Protein AF-A0A0Q5CKA0-F1 (afdb_monomer_lite)

Structure (mmCIF, N/CA/C/O backbone):
data_AF-A0A0Q5CKA0-F1
#
_entry.id   AF-A0A0Q5CKA0-F1
#
loop_
_atom_site.group_PDB
_atom_site.id
_atom_site.type_symbol
_atom_site.label_atom_id
_atom_site.label_alt_id
_atom_site.label_comp_id
_atom_site.label_asym_id
_atom_site.label_entity_id
_atom_site.label_seq_id
_atom_site.pdbx_PDB_ins_code
_atom_site.Cartn_x
_atom_site.Cartn_y
_atom_site.Cartn_z
_atom_site.occupancy
_atom_site.B_iso_or_equiv
_atom_site.auth_seq_id
_atom_site.auth_comp_id
_atom_site.auth_asym_id
_atom_site.auth_atom_id
_atom_site.pdbx_PDB_model_num
ATOM 1 N N . MET A 1 1 ? 19.119 19.858 25.199 1.00 41.47 1 MET A N 1
ATOM 2 C CA . MET A 1 1 ? 17.795 19.606 24.591 1.00 41.47 1 MET A CA 1
ATOM 3 C C . MET A 1 1 ? 17.864 18.273 23.860 1.00 41.47 1 MET A C 1
ATOM 5 O O . MET A 1 1 ? 18.395 18.216 22.762 1.00 41.47 1 MET A O 1
ATOM 9 N N . HIS A 1 2 ? 17.458 17.188 24.522 1.00 35.06 2 HIS A N 1
ATOM 10 C CA . HIS A 1 2 ? 17.442 15.844 23.940 1.00 35.06 2 HIS A CA 1
ATOM 11 C C . HIS A 1 2 ? 16.115 15.645 23.201 1.00 35.06 2 HIS A C 1
ATOM 13 O O . HIS A 1 2 ? 15.061 15.634 23.832 1.00 35.06 2 HIS A O 1
ATOM 19 N N . HIS A 1 3 ? 16.154 15.488 21.879 1.00 34.69 3 HIS A N 1
ATOM 20 C CA . HIS A 1 3 ? 15.024 14.917 21.148 1.00 34.69 3 HIS A CA 1
ATOM 21 C C . HIS A 1 3 ? 14.963 13.415 21.464 1.00 34.69 3 HIS A C 1
ATOM 23 O O . HIS A 1 3 ? 15.978 12.736 21.286 1.00 34.69 3 HIS A O 1
ATOM 29 N N . PRO A 1 4 ? 13.826 12.859 21.917 1.00 38.28 4 PRO A N 1
ATOM 30 C CA . PRO A 1 4 ? 13.701 11.416 22.008 1.00 38.28 4 PRO A CA 1
ATOM 31 C C . PRO A 1 4 ? 13.632 10.838 20.589 1.00 38.28 4 PRO A C 1
ATOM 33 O O . PRO A 1 4 ? 12.668 11.046 19.853 1.00 38.28 4 PRO A O 1
ATOM 36 N N . VAL A 1 5 ? 14.678 10.109 20.205 1.00 39.25 5 VAL A N 1
ATOM 37 C CA . VAL A 1 5 ? 14.646 9.189 19.067 1.00 39.25 5 VAL A CA 1
ATOM 38 C C . VAL A 1 5 ? 13.759 8.022 19.486 1.00 39.25 5 VAL A C 1
ATOM 40 O O . VAL A 1 5 ? 14.155 7.212 20.318 1.00 39.25 5 VAL A O 1
ATOM 43 N N . ILE A 1 6 ? 12.536 7.960 18.961 1.00 34.69 6 ILE A N 1
ATOM 44 C CA . ILE A 1 6 ? 11.630 6.828 19.190 1.00 34.69 6 ILE A CA 1
ATOM 45 C C . ILE A 1 6 ? 12.144 5.648 18.348 1.00 34.69 6 ILE A C 1
ATOM 47 O O . ILE A 1 6 ? 12.146 5.755 17.117 1.00 34.69 6 ILE A O 1
ATOM 51 N N . PRO A 1 7 ? 12.567 4.520 18.945 1.00 34.53 7 PRO A N 1
ATOM 52 C CA . PRO A 1 7 ? 12.942 3.346 18.173 1.00 34.53 7 PRO A CA 1
ATOM 53 C C . PRO A 1 7 ? 11.673 2.671 17.633 1.00 34.53 7 PRO A C 1
ATOM 55 O O . PRO A 1 7 ? 10.917 2.043 18.371 1.00 34.53 7 PRO A O 1
ATOM 58 N N . ILE A 1 8 ? 11.416 2.801 16.329 1.00 41.78 8 ILE A N 1
ATOM 59 C CA . ILE A 1 8 ? 10.327 2.082 15.651 1.00 41.78 8 ILE A CA 1
ATOM 60 C C . ILE A 1 8 ? 10.842 0.703 15.242 1.00 41.78 8 ILE A C 1
ATOM 62 O O . ILE A 1 8 ? 11.186 0.489 14.084 1.00 41.78 8 ILE A O 1
ATOM 66 N N . VAL A 1 9 ? 10.879 -0.239 16.180 1.00 40.53 9 VAL A N 1
ATOM 67 C CA . VAL A 1 9 ? 10.862 -1.669 15.847 1.00 40.53 9 VAL A CA 1
ATOM 68 C C . VAL A 1 9 ? 10.040 -2.395 16.907 1.00 40.53 9 VAL A C 1
ATOM 70 O O . VAL A 1 9 ? 10.563 -2.892 17.896 1.00 40.53 9 VAL A O 1
ATOM 73 N N . GLN A 1 10 ? 8.728 -2.464 16.696 1.00 37.47 10 GLN A N 1
ATOM 74 C CA . GLN A 1 10 ? 7.926 -3.535 17.276 1.00 37.47 10 GLN A CA 1
ATOM 75 C C . GLN A 1 10 ? 7.441 -4.420 16.133 1.00 37.47 10 GLN A C 1
ATOM 77 O O . GLN A 1 10 ? 6.631 -4.016 15.299 1.00 37.47 10 GLN A O 1
ATOM 82 N N . ALA A 1 11 ? 8.000 -5.628 16.081 1.00 38.62 11 ALA A N 1
ATOM 83 C CA . ALA A 1 11 ? 7.426 -6.736 15.344 1.00 38.62 11 ALA A CA 1
ATOM 84 C C . ALA A 1 11 ? 6.107 -7.105 16.039 1.00 38.62 11 ALA A C 1
ATOM 86 O O . ALA A 1 11 ? 6.116 -7.554 17.182 1.00 38.62 11 ALA A O 1
ATOM 87 N N . ILE A 1 12 ? 4.972 -6.859 15.383 1.00 43.91 12 ILE A N 1
ATOM 88 C CA . ILE A 1 12 ? 3.650 -7.166 15.937 1.00 43.91 12 ILE A CA 1
ATOM 89 C C . ILE A 1 12 ? 3.159 -8.462 15.293 1.00 43.91 12 ILE A C 1
ATOM 91 O O . ILE A 1 12 ? 2.494 -8.477 14.258 1.00 43.91 12 ILE A O 1
ATOM 95 N N . THR A 1 13 ? 3.504 -9.582 15.918 1.00 38.06 13 THR A N 1
ATOM 96 C CA . THR A 1 13 ? 2.791 -10.852 15.753 1.00 38.06 13 THR A CA 1
ATOM 97 C C . THR A 1 13 ? 1.353 -10.685 16.256 1.00 38.06 13 THR A C 1
ATOM 99 O O . THR A 1 13 ? 1.146 -10.366 17.423 1.00 38.06 13 THR A O 1
ATOM 102 N N . GLY A 1 14 ? 0.361 -10.895 15.378 1.00 38.81 14 GLY A N 1
ATOM 103 C CA . GLY A 1 14 ? -1.066 -10.980 15.745 1.00 38.81 14 GLY A CA 1
ATOM 104 C C . GLY A 1 14 ? -2.012 -9.936 15.131 1.00 38.81 14 GLY A C 1
ATOM 105 O O . GLY A 1 14 ? -3.179 -9.873 15.514 1.00 38.81 14 GLY A O 1
ATOM 106 N N . GLN A 1 15 ? -1.558 -9.108 14.188 1.00 47.62 15 GLN A N 1
ATOM 107 C CA . GLN A 1 15 ? -2.369 -8.019 13.635 1.00 47.62 15 GLN A CA 1
ATOM 108 C C . GLN A 1 15 ? -3.559 -8.539 12.807 1.00 47.62 15 GLN A C 1
ATOM 110 O O . GLN A 1 15 ? -3.396 -9.099 11.723 1.00 47.62 15 GLN A O 1
ATOM 115 N N . ARG A 1 16 ? -4.779 -8.308 13.313 1.00 51.19 16 ARG A N 1
ATOM 116 C CA . ARG A 1 16 ? -6.033 -8.381 12.547 1.00 51.19 16 ARG A CA 1
ATOM 117 C C . ARG A 1 16 ? -5.811 -7.630 11.231 1.00 51.19 16 ARG A C 1
ATOM 119 O O . ARG A 1 16 ? -5.392 -6.473 11.273 1.00 51.19 16 ARG A O 1
ATOM 126 N N . ALA A 1 17 ? -6.037 -8.289 10.091 1.00 63.84 17 ALA A N 1
ATOM 127 C CA . ALA A 1 17 ? -5.805 -7.687 8.779 1.00 63.84 17 ALA A CA 1
ATOM 128 C C . ALA A 1 17 ? -6.466 -6.300 8.735 1.00 63.84 17 ALA A C 1
ATOM 130 O O . ALA A 1 17 ? -7.667 -6.172 8.988 1.00 63.84 17 ALA A O 1
ATOM 131 N N . GLY A 1 18 ? -5.661 -5.257 8.505 1.00 75.38 18 GLY A N 1
ATOM 132 C CA . GLY A 1 18 ? -6.156 -3.886 8.422 1.00 75.38 18 GLY A CA 1
ATOM 133 C C . GLY A 1 18 ? -7.213 -3.746 7.316 1.00 75.38 18 GLY A C 1
ATOM 134 O O . GLY A 1 18 ? -7.341 -4.628 6.464 1.00 75.38 18 GLY A O 1
ATOM 135 N N . PRO A 1 19 ? -7.973 -2.639 7.278 1.00 89.44 19 PRO A N 1
ATOM 136 C CA . PRO A 1 19 ? -9.059 -2.421 6.319 1.00 89.44 19 PRO A CA 1
ATOM 137 C C . PRO A 1 19 ? -8.555 -2.101 4.901 1.00 89.44 19 PRO A C 1
ATOM 139 O O . PRO A 1 19 ? -9.156 -1.286 4.199 1.00 89.44 19 PRO A O 1
ATOM 142 N N . PHE A 1 20 ? -7.431 -2.681 4.484 1.00 91.38 20 PHE A N 1
ATOM 143 C CA . PHE A 1 20 ? -6.759 -2.334 3.246 1.00 91.38 20 PHE A CA 1
ATOM 144 C C . PHE A 1 20 ? -6.489 -3.543 2.368 1.00 91.38 20 PHE A C 1
ATOM 146 O O . PHE A 1 20 ? -6.196 -4.638 2.843 1.00 91.38 20 PHE A O 1
ATOM 153 N N . THR A 1 21 ? -6.510 -3.307 1.063 1.00 90.31 21 THR A N 1
ATOM 154 C CA . THR A 1 21 ? -5.980 -4.230 0.063 1.00 90.31 21 THR A CA 1
ATOM 155 C C . THR A 1 21 ? -5.007 -3.497 -0.849 1.00 90.31 21 THR A C 1
ATOM 157 O O . THR A 1 21 ? -5.134 -2.295 -1.081 1.00 90.31 21 THR A O 1
ATOM 160 N N . LEU A 1 22 ? -4.017 -4.223 -1.363 1.00 88.94 22 LEU A N 1
ATOM 161 C CA . LEU A 1 22 ? -3.090 -3.722 -2.375 1.00 88.94 22 LEU A CA 1
ATOM 162 C C . LEU A 1 22 ? -3.523 -4.235 -3.746 1.00 88.94 22 LEU A C 1
ATOM 164 O O . LEU A 1 22 ? -3.869 -5.407 -3.898 1.00 88.94 22 LEU A O 1
ATOM 168 N N . THR A 1 23 ? -3.551 -3.360 -4.748 1.00 85.12 23 THR A N 1
ATOM 169 C CA . THR A 1 23 ? -4.002 -3.712 -6.101 1.00 85.12 23 THR A CA 1
ATOM 170 C C . THR A 1 23 ? -3.185 -2.977 -7.155 1.00 85.12 23 THR A C 1
ATOM 172 O O . THR A 1 23 ? -2.923 -1.784 -7.011 1.00 85.12 23 THR A O 1
ATOM 175 N N . TYR A 1 24 ? -2.816 -3.688 -8.221 1.00 82.75 24 TYR A N 1
ATOM 176 C CA . TYR A 1 24 ? -2.180 -3.105 -9.399 1.00 82.75 24 TYR A CA 1
ATOM 177 C C . TYR A 1 24 ? -3.227 -2.556 -10.379 1.00 82.75 24 TYR A C 1
ATOM 179 O O . TYR A 1 24 ? -4.236 -3.220 -10.616 1.00 82.75 24 TYR A O 1
ATOM 187 N N . LEU A 1 25 ? -2.994 -1.371 -10.951 1.00 77.75 25 LEU A N 1
ATOM 188 C CA . LEU A 1 25 ? -3.844 -0.783 -11.996 1.00 77.75 25 LEU A CA 1
ATOM 189 C C . LEU A 1 25 ? -3.334 -1.151 -13.391 1.00 77.75 25 LEU A C 1
ATOM 191 O O . LEU A 1 25 ? -2.160 -0.957 -13.671 1.00 77.75 25 LEU A O 1
ATOM 195 N N . ASP A 1 26 ? -4.216 -1.618 -14.275 1.00 61.00 26 ASP A N 1
ATOM 196 C CA . ASP A 1 26 ? -3.837 -2.139 -15.600 1.00 61.00 26 ASP A CA 1
ATOM 197 C C . ASP A 1 26 ? -3.253 -1.099 -16.565 1.00 61.00 26 ASP A C 1
ATOM 199 O O . ASP A 1 26 ? -2.506 -1.461 -17.471 1.00 61.00 26 ASP A O 1
ATOM 203 N N . GLU A 1 27 ? -3.547 0.185 -16.360 1.00 55.38 27 GLU A N 1
ATOM 204 C CA . GLU A 1 27 ? -2.935 1.280 -17.106 1.00 55.38 27 GLU A CA 1
ATOM 205 C C . GLU A 1 27 ? -2.433 2.335 -16.109 1.00 55.38 27 GLU A C 1
ATOM 207 O O . GLU A 1 27 ? -3.202 2.732 -15.223 1.00 55.38 27 GLU A O 1
ATOM 212 N N . PRO A 1 28 ? -1.172 2.809 -16.217 1.00 54.44 28 PRO A N 1
ATOM 213 C CA . PRO A 1 28 ? -0.719 3.953 -15.440 1.00 54.44 28 PRO A CA 1
ATOM 214 C C . PRO A 1 28 ? -1.708 5.094 -15.651 1.00 54.44 28 PRO A C 1
ATOM 216 O O . PRO A 1 28 ? -1.924 5.519 -16.787 1.00 54.44 28 PRO A O 1
ATOM 219 N N . THR A 1 29 ? -2.334 5.581 -14.576 1.00 50.47 29 THR A N 1
ATOM 220 C CA . THR A 1 29 ? -3.382 6.603 -14.678 1.00 50.47 29 THR A CA 1
ATOM 221 C C . THR A 1 29 ? -2.850 7.769 -15.517 1.00 50.47 29 THR A C 1
ATOM 223 O O . THR A 1 29 ? -1.924 8.450 -15.091 1.00 50.47 29 THR A O 1
ATOM 226 N N . LYS A 1 30 ? -3.390 8.011 -16.722 1.00 43.25 30 LYS A N 1
ATOM 227 C CA . LYS A 1 30 ? -2.893 9.072 -17.632 1.00 43.25 30 LYS A CA 1
ATOM 228 C C . LYS A 1 30 ? -3.097 10.483 -17.077 1.00 43.25 30 LYS A C 1
ATOM 230 O O . LYS A 1 30 ? -2.520 11.449 -17.564 1.00 43.25 30 LYS A O 1
ATOM 235 N N . ARG A 1 31 ? -3.936 10.612 -16.049 1.00 40.62 31 ARG A N 1
ATOM 236 C CA . ARG A 1 31 ? -4.347 11.881 -15.459 1.00 40.62 31 ARG A CA 1
ATOM 237 C C . ARG A 1 31 ? -3.989 11.895 -13.981 1.00 40.62 31 ARG A C 1
ATOM 239 O O . ARG A 1 31 ? -4.379 10.993 -13.243 1.00 40.62 31 ARG A O 1
ATOM 246 N N . ARG A 1 32 ? -3.297 12.952 -13.548 1.00 42.59 32 ARG A N 1
ATOM 247 C CA . ARG A 1 32 ? -3.101 13.257 -12.128 1.00 42.59 32 ARG A CA 1
ATOM 248 C C . ARG A 1 32 ? -4.482 13.515 -11.528 1.00 42.59 32 ARG A C 1
ATOM 250 O O . ARG A 1 32 ? -5.098 14.546 -11.788 1.00 42.59 32 ARG A O 1
ATOM 257 N N . THR A 1 33 ? -5.012 12.547 -10.794 1.00 47.19 33 THR A N 1
ATOM 258 C CA . THR A 1 33 ? -6.231 12.742 -10.010 1.00 47.19 33 THR A CA 1
ATOM 259 C C . THR A 1 33 ? -5.840 13.271 -8.639 1.00 47.19 33 THR A C 1
ATOM 261 O O . THR A 1 33 ? -4.697 13.140 -8.204 1.00 47.19 33 THR A O 1
ATOM 264 N N . ARG A 1 34 ? -6.794 13.869 -7.920 1.00 45.59 34 ARG A N 1
ATOM 265 C CA . ARG A 1 34 ? -6.566 14.397 -6.563 1.00 45.59 34 ARG A CA 1
ATOM 266 C C . ARG A 1 34 ? -6.077 13.323 -5.568 1.00 45.59 34 ARG A C 1
ATOM 268 O O . ARG A 1 34 ? -5.651 13.674 -4.477 1.00 45.59 34 ARG A O 1
ATOM 275 N N . THR A 1 35 ? -6.149 12.043 -5.945 1.00 50.19 35 THR A N 1
ATOM 276 C CA . THR A 1 35 ? -5.804 10.863 -5.140 1.00 50.19 35 THR A CA 1
ATOM 277 C C . THR A 1 35 ? -4.713 9.973 -5.761 1.00 50.19 35 THR A C 1
ATOM 279 O O . THR A 1 35 ? -4.330 8.976 -5.152 1.00 50.19 35 THR A O 1
ATOM 282 N N . SER A 1 36 ? -4.219 10.280 -6.969 1.00 49.03 36 SER A N 1
ATOM 283 C CA . SER A 1 36 ? -3.211 9.468 -7.667 1.00 49.03 36 SER A CA 1
ATOM 284 C C . SER A 1 36 ? -2.413 10.310 -8.668 1.00 49.03 36 SER A C 1
ATOM 286 O O . SER A 1 36 ? -2.977 11.024 -9.502 1.00 49.03 36 SER A O 1
ATOM 288 N N . THR A 1 37 ? -1.085 10.220 -8.586 1.00 50.59 37 THR A N 1
ATOM 289 C CA . THR A 1 37 ? -0.161 10.827 -9.553 1.00 50.59 37 THR A CA 1
ATOM 290 C C . THR A 1 37 ? -0.302 10.125 -10.901 1.00 50.59 37 THR A C 1
ATOM 292 O O . THR A 1 37 ? -0.518 8.910 -10.945 1.00 50.59 37 THR A O 1
ATOM 295 N N . ALA A 1 38 ? -0.192 10.868 -12.006 1.00 49.53 38 ALA A N 1
ATOM 296 C CA . ALA A 1 38 ? -0.143 10.234 -13.317 1.00 49.53 38 ALA A CA 1
ATOM 297 C C . ALA A 1 38 ? 0.989 9.188 -13.336 1.00 49.53 38 ALA A C 1
ATOM 299 O O . ALA A 1 38 ? 2.060 9.463 -12.800 1.00 49.53 38 ALA A O 1
ATOM 300 N N . GLY A 1 39 ? 0.750 7.983 -13.860 1.00 59.50 39 GLY A N 1
ATOM 301 C CA . GLY A 1 39 ? 1.744 6.901 -13.781 1.00 59.50 39 GLY A CA 1
ATOM 302 C C . GLY A 1 39 ? 1.590 5.924 -12.609 1.00 59.50 39 GLY A C 1
ATOM 303 O O . GLY A 1 39 ? 2.412 5.019 -12.484 1.00 59.50 39 GLY A O 1
ATOM 304 N N . THR A 1 40 ? 0.577 6.076 -11.745 1.00 66.38 40 THR A N 1
ATOM 305 C CA . THR A 1 40 ? 0.370 5.182 -10.586 1.00 66.38 40 THR A CA 1
ATOM 306 C C . THR A 1 40 ? 0.096 3.748 -11.036 1.00 66.38 40 THR A C 1
ATOM 308 O O . THR A 1 40 ? -0.788 3.515 -11.854 1.00 66.38 40 THR A O 1
ATOM 311 N N . THR A 1 41 ? 0.830 2.798 -10.459 1.00 77.12 41 THR A N 1
ATOM 312 C CA . THR A 1 41 ? 0.750 1.369 -10.785 1.00 77.12 41 THR A CA 1
ATOM 313 C C . THR A 1 41 ? 0.254 0.537 -9.606 1.00 77.12 41 THR A C 1
ATOM 315 O O . THR A 1 41 ? -0.560 -0.357 -9.811 1.00 77.12 41 THR A O 1
ATOM 318 N N . LEU A 1 42 ? 0.667 0.849 -8.373 1.00 84.44 42 LEU A N 1
ATOM 319 C CA . LEU A 1 42 ? 0.182 0.180 -7.160 1.00 84.44 42 LEU A CA 1
ATOM 320 C C . LEU A 1 42 ? -0.702 1.121 -6.344 1.00 84.44 42 LEU A C 1
ATOM 322 O O . LEU A 1 42 ? -0.351 2.280 -6.121 1.00 84.44 42 LEU A O 1
ATOM 326 N N . VAL A 1 43 ? -1.831 0.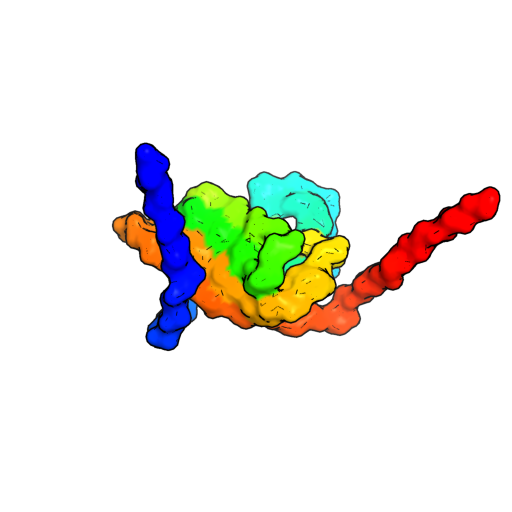608 -5.862 1.00 87.81 43 VAL A N 1
ATOM 327 C CA . VAL A 1 43 ? -2.803 1.360 -5.065 1.00 87.81 43 VAL A CA 1
ATOM 328 C C . VAL A 1 43 ? -3.113 0.621 -3.771 1.00 87.81 43 VAL A C 1
ATOM 330 O O . VAL A 1 43 ? -3.407 -0.575 -3.785 1.00 87.81 43 VAL A O 1
ATOM 333 N N . LEU A 1 44 ? -3.122 1.357 -2.660 1.00 90.38 44 LEU A N 1
ATOM 334 C CA . LEU A 1 44 ? -3.701 0.925 -1.392 1.00 90.38 44 LEU A CA 1
ATOM 335 C C . LEU A 1 44 ? -5.182 1.310 -1.379 1.00 90.38 44 LEU A C 1
ATOM 337 O O . LEU A 1 44 ? -5.514 2.496 -1.373 1.00 90.38 44 LEU A O 1
ATOM 341 N N . ARG A 1 45 ? -6.083 0.330 -1.375 1.00 90.88 45 ARG A N 1
ATOM 342 C CA . ARG A 1 45 ? -7.533 0.556 -1.318 1.00 90.88 45 ARG A CA 1
ATOM 343 C C . ARG A 1 45 ? -8.037 0.386 0.103 1.00 90.88 45 ARG A C 1
ATOM 345 O O . ARG A 1 45 ? -7.743 -0.622 0.730 1.00 90.88 45 ARG A O 1
ATOM 352 N N . ASN A 1 46 ? -8.846 1.328 0.583 1.00 91.94 46 ASN A N 1
ATOM 353 C CA . ASN A 1 46 ? -9.583 1.166 1.836 1.00 91.94 46 ASN A CA 1
ATOM 354 C C . ASN A 1 46 ? -10.848 0.330 1.582 1.00 91.94 46 ASN A C 1
ATOM 356 O O . ASN A 1 46 ? -11.831 0.825 1.027 1.00 91.94 46 ASN A O 1
ATOM 360 N N . THR A 1 47 ? -10.819 -0.940 1.977 1.00 89.62 47 THR A N 1
ATOM 361 C CA . THR A 1 47 ? -11.943 -1.886 1.896 1.00 89.62 47 THR A CA 1
ATOM 362 C C . THR A 1 47 ? -12.786 -1.915 3.170 1.00 89.62 47 THR A C 1
ATOM 364 O O . THR A 1 47 ? -13.853 -2.533 3.194 1.00 89.62 47 THR A O 1
ATOM 367 N N . GLY A 1 48 ? -12.346 -1.222 4.222 1.00 87.69 48 GLY A N 1
ATOM 368 C CA . GLY A 1 48 ? -13.110 -1.045 5.447 1.00 87.69 48 GLY A CA 1
ATOM 369 C C . GLY A 1 48 ? -14.385 -0.237 5.240 1.00 87.69 48 GLY A C 1
ATOM 370 O O . GLY A 1 48 ? -14.590 0.432 4.228 1.00 87.69 48 GLY A O 1
ATOM 371 N N . ARG A 1 49 ? -15.268 -0.278 6.242 1.00 89.69 49 ARG A N 1
ATOM 372 C CA . ARG A 1 49 ? -16.547 0.452 6.212 1.00 89.69 49 ARG A CA 1
ATOM 373 C C . ARG A 1 49 ? -16.391 1.953 6.466 1.00 89.69 49 ARG A C 1
ATOM 375 O O . ARG A 1 49 ? -17.262 2.716 6.057 1.00 89.69 49 ARG A O 1
ATOM 382 N N . ASN A 1 50 ? -15.288 2.361 7.091 1.00 92.00 50 ASN A N 1
ATOM 383 C CA . ASN A 1 50 ? -15.080 3.715 7.588 1.00 92.00 50 ASN A CA 1
ATOM 384 C C . ASN A 1 50 ? -13.981 4.451 6.820 1.00 92.00 50 ASN A C 1
ATOM 386 O O . ASN A 1 50 ? -13.062 3.854 6.263 1.00 92.00 50 ASN A O 1
ATOM 390 N N . THR A 1 51 ? -14.072 5.777 6.832 1.00 91.88 51 THR A N 1
ATOM 391 C CA . THR A 1 51 ? -12.977 6.643 6.392 1.00 91.88 51 THR A CA 1
ATOM 392 C C . THR A 1 51 ? -11.876 6.639 7.447 1.00 91.88 51 THR A C 1
ATOM 394 O O . THR A 1 51 ? -12.171 6.826 8.625 1.00 91.88 51 THR A O 1
ATOM 397 N N . VAL A 1 52 ? -10.628 6.476 7.017 1.00 92.25 52 VAL A N 1
ATOM 398 C CA . VAL A 1 52 ? -9.441 6.570 7.880 1.00 92.25 52 VAL A CA 1
ATOM 399 C C . VAL A 1 52 ? -8.705 7.885 7.627 1.00 92.25 52 VAL A C 1
ATOM 401 O O . VAL A 1 52 ? -8.901 8.523 6.583 1.00 92.25 52 VAL A O 1
ATOM 404 N N . ARG A 1 53 ? -7.893 8.314 8.590 1.00 94.44 53 ARG A N 1
ATOM 405 C CA . ARG A 1 53 ? -7.140 9.574 8.547 1.00 94.44 53 ARG A CA 1
ATOM 406 C C . ARG A 1 53 ? -5.645 9.308 8.658 1.00 94.44 53 ARG A C 1
ATOM 408 O O . ARG A 1 53 ? -5.260 8.210 9.051 1.00 94.44 53 ARG A O 1
ATOM 415 N N . ASP A 1 54 ? -4.852 10.302 8.269 1.00 93.19 54 ASP A N 1
ATOM 416 C CA . ASP A 1 54 ? -3.393 10.322 8.441 1.00 93.19 54 ASP A CA 1
ATOM 417 C C . ASP A 1 54 ? -2.740 9.004 8.007 1.00 93.19 54 ASP A C 1
ATOM 419 O O . ASP A 1 54 ? -2.057 8.320 8.764 1.00 93.19 54 ASP A O 1
ATOM 423 N N . VAL A 1 55 ? -3.044 8.592 6.774 1.00 91.69 55 VAL A N 1
ATOM 424 C CA . VAL A 1 55 ? -2.549 7.344 6.201 1.00 91.69 55 VAL A CA 1
ATOM 425 C C . VAL A 1 55 ? -1.124 7.558 5.721 1.00 91.69 55 VAL A C 1
ATOM 427 O O . VAL A 1 55 ? -0.875 8.434 4.893 1.00 91.69 55 VAL A O 1
ATOM 430 N N . HIS A 1 56 ? -0.214 6.712 6.187 1.00 92.75 56 HIS A N 1
ATOM 431 C CA . HIS A 1 56 ? 1.176 6.655 5.757 1.00 92.75 56 HIS A CA 1
ATOM 432 C C . HIS A 1 56 ? 1.505 5.246 5.276 1.00 92.75 56 HIS A C 1
ATOM 434 O O . HIS A 1 56 ? 1.275 4.271 5.989 1.00 92.75 56 HIS A O 1
ATOM 440 N N . VAL A 1 57 ? 2.075 5.145 4.081 1.00 90.38 57 VAL A N 1
ATOM 441 C CA . VAL A 1 57 ? 2.527 3.892 3.479 1.00 90.38 57 VAL A CA 1
ATOM 442 C C . VAL A 1 57 ? 4.029 3.971 3.294 1.00 90.38 57 VAL A C 1
ATOM 444 O O . VAL A 1 57 ? 4.520 4.811 2.540 1.00 90.38 57 VAL A O 1
ATOM 447 N N . ARG A 1 58 ? 4.752 3.094 3.986 1.00 89.00 58 ARG A N 1
ATOM 448 C CA . ARG A 1 58 ? 6.210 3.039 3.947 1.00 89.00 58 ARG A CA 1
ATOM 449 C C . ARG A 1 58 ? 6.674 1.660 3.472 1.00 89.00 58 ARG A C 1
ATOM 451 O O . ARG A 1 58 ? 6.417 0.680 4.173 1.00 89.00 58 ARG A O 1
ATOM 458 N N . PRO A 1 59 ? 7.345 1.558 2.317 1.00 82.94 59 PRO A N 1
ATOM 459 C CA . PRO A 1 59 ? 7.997 0.319 1.908 1.00 82.94 59 PRO A CA 1
ATOM 460 C C . PRO A 1 59 ? 9.147 -0.036 2.860 1.00 82.94 59 PRO A C 1
ATOM 462 O O . PRO A 1 59 ? 9.738 0.840 3.495 1.00 82.94 59 PRO A O 1
ATOM 465 N N . LEU A 1 60 ? 9.464 -1.330 2.965 1.00 79.75 60 LEU A N 1
ATOM 466 C CA . LEU A 1 60 ? 10.573 -1.805 3.800 1.00 79.75 60 LEU A CA 1
ATOM 467 C C . LEU A 1 60 ? 11.928 -1.244 3.330 1.00 79.75 60 LEU A C 1
ATOM 469 O O . LEU A 1 60 ? 12.770 -0.852 4.142 1.00 79.75 60 LEU A O 1
ATOM 473 N N . LEU A 1 61 ? 12.123 -1.165 2.011 1.00 74.31 61 LEU A N 1
ATOM 474 C CA . LEU A 1 61 ? 13.288 -0.512 1.423 1.00 74.31 61 LEU A CA 1
ATOM 475 C C . LEU A 1 61 ? 13.140 1.004 1.556 1.00 74.31 61 LEU A C 1
ATOM 477 O O . LEU A 1 61 ? 12.224 1.608 1.005 1.00 74.31 61 LEU A O 1
ATOM 481 N N . HIS A 1 62 ? 14.062 1.609 2.305 1.00 64.06 62 HIS A N 1
ATOM 482 C CA . HIS A 1 62 ? 14.030 3.026 2.684 1.00 64.06 62 HIS A CA 1
ATOM 483 C C . HIS A 1 62 ? 14.304 3.984 1.516 1.00 64.06 62 HIS A C 1
ATOM 485 O O . HIS A 1 62 ? 14.204 5.195 1.688 1.00 64.06 62 HIS A O 1
ATOM 491 N N . THR A 1 63 ? 14.674 3.447 0.355 1.00 64.38 63 THR A N 1
ATOM 492 C CA . THR A 1 63 ? 14.967 4.204 -0.864 1.00 64.38 63 THR A CA 1
ATOM 493 C C . THR A 1 63 ? 13.703 4.609 -1.617 1.00 64.38 63 THR A C 1
ATOM 495 O O . THR A 1 63 ? 13.714 5.602 -2.338 1.00 64.38 63 THR A O 1
ATOM 498 N N . ALA A 1 64 ? 12.594 3.895 -1.411 1.00 66.25 64 ALA A N 1
ATOM 499 C CA . ALA A 1 64 ? 11.338 4.180 -2.083 1.00 66.25 64 ALA A CA 1
ATOM 500 C C . ALA A 1 64 ? 10.503 5.234 -1.333 1.00 66.25 64 ALA A C 1
ATOM 502 O O . ALA A 1 64 ? 10.459 5.282 -0.099 1.00 66.25 64 ALA A O 1
ATOM 503 N N . ALA A 1 65 ? 9.816 6.084 -2.100 1.00 69.81 65 ALA A N 1
ATOM 504 C CA . ALA A 1 65 ? 9.030 7.191 -1.573 1.00 69.81 65 ALA A CA 1
ATOM 505 C C . ALA A 1 65 ? 7.898 6.726 -0.635 1.00 69.81 65 ALA A C 1
ATOM 507 O O . ALA A 1 65 ? 7.257 5.693 -0.840 1.00 69.81 65 ALA A O 1
ATOM 508 N N . VAL A 1 66 ? 7.620 7.539 0.388 1.00 81.06 66 VAL A N 1
ATOM 509 C CA . VAL A 1 66 ? 6.483 7.348 1.298 1.00 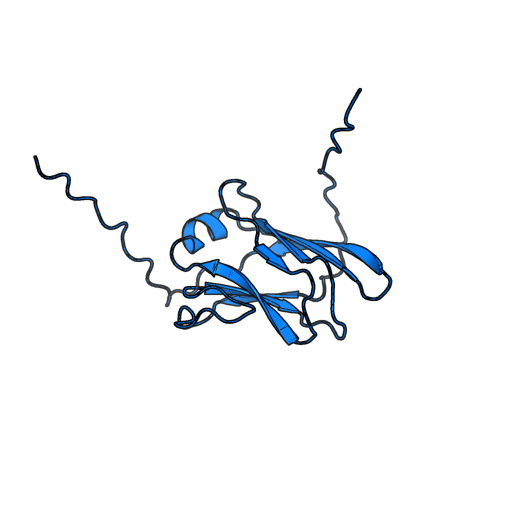81.06 66 VAL A CA 1
ATOM 510 C C . VAL A 1 66 ? 5.232 7.942 0.657 1.00 81.06 66 VAL A C 1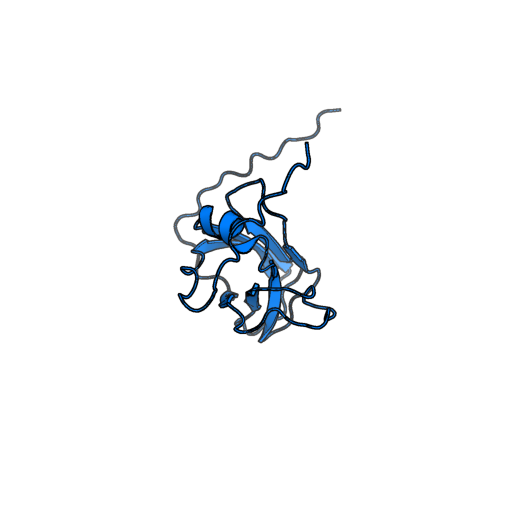
ATOM 512 O O . VAL A 1 66 ? 5.201 9.133 0.344 1.00 81.06 66 VAL A O 1
ATOM 515 N N . ALA A 1 67 ? 4.177 7.140 0.515 1.00 85.44 67 ALA A N 1
ATOM 516 C CA . ALA A 1 67 ? 2.876 7.632 0.069 1.00 85.44 67 ALA A CA 1
ATOM 517 C C . ALA A 1 67 ? 2.013 8.020 1.273 1.00 85.44 67 ALA A C 1
ATOM 519 O O . ALA A 1 67 ? 1.924 7.275 2.253 1.00 85.44 67 ALA A O 1
ATOM 520 N N . THR A 1 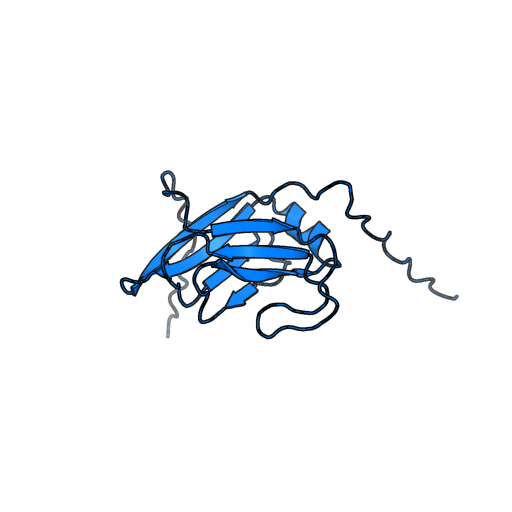68 ? 1.362 9.182 1.208 1.00 88.38 68 THR A N 1
ATOM 521 C CA . THR A 1 68 ? 0.548 9.698 2.314 1.00 88.38 68 THR A CA 1
ATOM 522 C C . THR A 1 68 ? -0.806 10.224 1.853 1.00 88.38 68 THR A C 1
ATOM 524 O O . THR A 1 68 ? -0.971 10.696 0.728 1.00 88.38 68 THR A O 1
ATOM 527 N N . ALA A 1 69 ? -1.796 10.150 2.742 1.00 88.62 69 ALA A N 1
ATOM 528 C CA . ALA A 1 69 ? -3.092 10.790 2.561 1.00 88.62 69 ALA A CA 1
ATOM 529 C C . ALA A 1 69 ? -3.666 11.238 3.906 1.00 88.62 69 ALA A C 1
ATOM 531 O O . ALA A 1 69 ? -3.896 10.414 4.785 1.00 88.62 69 ALA A O 1
ATOM 532 N N . GLY A 1 70 ? -4.017 12.521 4.035 1.00 89.19 70 GLY A N 1
ATOM 533 C CA . GLY A 1 70 ? -4.676 13.021 5.252 1.00 89.19 70 GLY A CA 1
ATOM 534 C C . GLY A 1 70 ? -6.056 12.396 5.499 1.00 89.19 70 GLY A C 1
ATOM 535 O O . GLY A 1 70 ? -6.532 12.319 6.629 1.00 89.19 70 GLY A O 1
ATOM 536 N N . ARG A 1 71 ? -6.723 11.905 4.446 1.00 91.81 71 ARG A N 1
ATOM 537 C CA . ARG A 1 71 ? -7.983 11.166 4.569 1.00 91.81 71 ARG A CA 1
ATOM 538 C C . ARG A 1 71 ? -8.147 10.171 3.427 1.00 91.81 71 ARG A C 1
ATOM 540 O O . ARG A 1 71 ? -8.120 10.568 2.264 1.00 91.81 71 ARG A O 1
ATOM 547 N N . LEU A 1 72 ? -8.423 8.911 3.758 1.00 90.69 72 LEU A N 1
ATOM 548 C CA . LEU A 1 72 ? -8.731 7.862 2.788 1.00 90.69 72 LEU A CA 1
ATOM 549 C C . LEU A 1 72 ? -10.156 7.351 3.015 1.00 90.69 72 LEU A C 1
ATOM 551 O O . LEU A 1 72 ? -10.453 6.625 3.969 1.00 90.69 72 LEU A O 1
ATOM 555 N N . ARG A 1 73 ? -11.067 7.781 2.138 1.00 91.25 73 ARG A N 1
ATOM 556 C CA . ARG A 1 73 ? -12.498 7.459 2.210 1.00 91.25 73 ARG A CA 1
ATOM 557 C C . ARG A 1 73 ? -12.743 5.963 2.013 1.00 91.25 73 ARG A C 1
ATOM 559 O O . ARG A 1 73 ? -11.946 5.270 1.376 1.00 91.25 73 ARG A O 1
ATOM 566 N N . LYS A 1 74 ? -13.890 5.490 2.500 1.00 89.38 74 LYS A N 1
ATOM 567 C CA . LYS A 1 74 ? -14.420 4.156 2.188 1.00 89.38 74 LYS A CA 1
ATOM 568 C C . LYS A 1 74 ? -14.337 3.887 0.677 1.00 89.38 74 LYS A C 1
ATOM 570 O O . LYS A 1 74 ? -14.728 4.751 -0.105 1.00 89.38 74 LYS A O 1
ATOM 575 N N . GLN A 1 75 ? -13.840 2.712 0.285 1.00 85.75 75 GLN A N 1
ATOM 576 C CA . GLN A 1 75 ? -13.717 2.245 -1.109 1.00 85.75 75 GLN A CA 1
ATOM 577 C C . GLN A 1 75 ? -12.835 3.108 -2.029 1.00 85.75 75 GLN A C 1
ATOM 579 O O . GLN A 1 75 ? -12.740 2.834 -3.229 1.00 85.75 75 GLN A O 1
ATOM 584 N N . SER A 1 76 ? -12.147 4.115 -1.486 1.00 87.94 76 SER A N 1
ATOM 585 C CA . SER A 1 76 ? -11.186 4.923 -2.236 1.00 87.94 76 SER A CA 1
ATOM 586 C C . SER A 1 76 ? -9.781 4.320 -2.186 1.00 87.94 76 SER A C 1
ATOM 588 O O . SER A 1 76 ? -9.518 3.380 -1.429 1.00 87.94 76 SER A O 1
ATOM 590 N N . GLY A 1 77 ? -8.894 4.840 -3.032 1.00 88.00 77 GLY A N 1
ATOM 591 C CA . GLY A 1 77 ? -7.521 4.372 -3.165 1.00 88.00 77 GLY A CA 1
ATOM 592 C C . GLY A 1 77 ? -6.505 5.493 -2.987 1.00 88.00 77 GLY A C 1
ATOM 593 O O . GLY A 1 77 ? -6.778 6.643 -3.329 1.00 88.00 77 GLY A O 1
ATOM 594 N N . LEU A 1 78 ? -5.337 5.127 -2.471 1.00 88.62 78 LEU A N 1
ATOM 595 C CA . LEU A 1 78 ? -4.129 5.939 -2.430 1.00 88.62 78 LEU A CA 1
ATOM 596 C C . LEU A 1 78 ? -3.113 5.336 -3.399 1.00 88.62 78 LEU A C 1
ATOM 598 O O . LEU A 1 78 ? -2.788 4.156 -3.280 1.00 88.62 78 LEU A O 1
ATOM 602 N N . GLY A 1 79 ? -2.614 6.130 -4.347 1.00 87.00 79 GLY A N 1
ATOM 603 C CA . GLY A 1 79 ? -1.477 5.720 -5.171 1.00 87.00 79 GLY A CA 1
ATOM 604 C C . GLY A 1 79 ? -0.226 5.547 -4.314 1.00 87.00 79 GLY A C 1
ATOM 605 O O . GLY A 1 79 ? 0.169 6.479 -3.621 1.00 87.00 79 GLY A O 1
ATOM 606 N N . VAL A 1 80 ? 0.360 4.352 -4.346 1.00 86.19 80 VAL A N 1
ATOM 607 C CA . VAL A 1 80 ? 1.506 3.968 -3.511 1.00 86.19 80 VAL A CA 1
ATOM 608 C C . VAL A 1 80 ? 2.817 4.074 -4.279 1.00 86.19 80 VAL A C 1
ATOM 610 O O . VAL A 1 80 ? 3.789 4.587 -3.740 1.00 86.19 80 VAL A O 1
ATOM 613 N N . CYS A 1 81 ? 2.848 3.615 -5.531 1.00 81.81 81 CYS A N 1
ATOM 614 C CA . CYS A 1 81 ? 4.028 3.749 -6.380 1.00 81.81 81 CYS A CA 1
ATOM 615 C C . CYS A 1 81 ? 3.660 3.984 -7.847 1.00 81.81 81 CYS A C 1
ATOM 617 O O . CYS A 1 81 ? 2.577 3.602 -8.319 1.00 81.81 81 CYS A O 1
ATOM 619 N N . SER A 1 82 ? 4.579 4.634 -8.559 1.00 76.62 82 SER A N 1
ATOM 620 C CA . SER A 1 82 ? 4.515 4.813 -10.005 1.00 76.62 82 SER A CA 1
ATOM 621 C C . SER A 1 82 ? 5.048 3.581 -10.748 1.00 76.62 82 SER A C 1
ATOM 623 O O . SER A 1 82 ? 5.732 2.739 -10.170 1.00 76.62 82 SER A O 1
ATOM 625 N N . GLY A 1 83 ? 4.762 3.478 -12.048 1.00 72.75 83 GLY A N 1
ATOM 626 C CA . GLY A 1 83 ? 5.302 2.409 -12.894 1.00 72.75 83 GLY A CA 1
ATOM 627 C C . GLY A 1 83 ? 6.827 2.445 -13.032 1.00 72.75 83 GLY A C 1
ATOM 628 O O . GLY A 1 83 ? 7.440 1.395 -13.180 1.00 72.75 83 GLY A O 1
ATOM 629 N N . ALA A 1 84 ? 7.450 3.625 -12.929 1.00 73.50 84 ALA A N 1
ATOM 630 C CA . ALA A 1 84 ? 8.906 3.767 -13.000 1.00 73.50 84 ALA A CA 1
ATOM 631 C C . ALA A 1 84 ? 9.611 3.200 -11.755 1.00 73.50 84 ALA A C 1
ATOM 633 O O . ALA A 1 84 ? 10.702 2.650 -11.855 1.00 73.50 84 ALA A O 1
ATOM 634 N N . GLU A 1 85 ? 8.966 3.296 -10.592 1.00 76.88 85 GLU A N 1
ATOM 635 C CA . GLU A 1 85 ? 9.539 2.907 -9.297 1.00 76.88 85 GLU A CA 1
ATOM 636 C C . GLU A 1 85 ? 9.045 1.529 -8.830 1.00 76.88 85 GLU A C 1
ATOM 638 O O . GLU A 1 85 ? 9.498 1.020 -7.806 1.00 76.88 85 GLU A O 1
ATOM 643 N N . VAL A 1 86 ? 8.104 0.906 -9.556 1.00 78.69 86 VAL A N 1
ATOM 644 C CA . VAL A 1 86 ? 7.424 -0.318 -9.105 1.00 78.69 86 VAL A CA 1
ATOM 645 C C . VAL A 1 86 ? 8.404 -1.457 -8.836 1.00 78.69 86 VAL A C 1
ATOM 647 O O . VAL A 1 86 ? 8.222 -2.181 -7.867 1.00 78.69 86 VAL A O 1
ATOM 650 N N . VAL A 1 87 ? 9.463 -1.596 -9.637 1.00 79.12 87 VAL A N 1
ATOM 651 C CA . VAL A 1 87 ? 10.457 -2.675 -9.501 1.00 79.12 87 VAL A CA 1
ATOM 652 C C . VAL A 1 87 ? 11.237 -2.561 -8.197 1.00 79.12 87 VAL A C 1
ATOM 654 O O . VAL A 1 87 ? 11.401 -3.545 -7.479 1.00 79.12 87 VAL A O 1
ATOM 657 N N . GLU A 1 88 ? 11.688 -1.353 -7.873 1.00 77.25 88 GLU A N 1
ATOM 658 C CA . GLU A 1 88 ? 12.391 -1.085 -6.622 1.00 77.25 88 GLU A CA 1
ATOM 659 C C . GLU A 1 88 ? 11.437 -1.215 -5.431 1.00 77.25 88 GLU A C 1
ATOM 661 O O . GLU A 1 88 ? 11.764 -1.834 -4.419 1.00 77.25 88 GLU A O 1
ATOM 666 N N . PHE A 1 89 ? 10.209 -0.718 -5.584 1.00 79.50 89 PHE A N 1
ATOM 667 C CA . PHE A 1 89 ? 9.188 -0.781 -4.548 1.00 79.50 89 PHE A CA 1
ATOM 668 C C . PHE A 1 89 ? 8.831 -2.230 -4.167 1.00 79.50 89 PHE A C 1
ATOM 670 O O . PHE A 1 89 ? 8.781 -2.570 -2.983 1.00 79.50 89 PHE A O 1
ATOM 677 N N . ILE A 1 90 ? 8.610 -3.114 -5.150 1.00 80.38 90 ILE A N 1
ATOM 678 C CA . ILE A 1 90 ? 8.252 -4.523 -4.896 1.00 80.38 90 ILE A CA 1
ATOM 679 C C . ILE A 1 90 ? 9.431 -5.350 -4.368 1.00 80.38 90 ILE A C 1
ATOM 681 O O . ILE A 1 90 ? 9.197 -6.377 -3.728 1.00 80.38 90 ILE A O 1
ATOM 685 N N . ALA A 1 91 ? 10.681 -4.923 -4.592 1.00 81.19 91 ALA A N 1
ATOM 686 C CA . ALA A 1 91 ? 11.863 -5.618 -4.079 1.00 81.19 91 ALA A CA 1
ATOM 687 C C . ALA A 1 91 ? 11.859 -5.702 -2.542 1.00 81.19 91 ALA A C 1
ATOM 689 O O . ALA A 1 91 ? 12.379 -6.662 -1.973 1.00 81.19 91 ALA A O 1
ATOM 690 N N . GLY A 1 92 ? 11.194 -4.752 -1.872 1.00 77.62 92 GLY A N 1
ATOM 691 C CA . GLY A 1 92 ? 11.004 -4.760 -0.424 1.00 77.62 92 GLY A CA 1
ATOM 692 C C . GLY A 1 92 ? 10.062 -5.849 0.092 1.00 77.62 92 GLY A C 1
ATOM 693 O O . GLY A 1 92 ? 10.084 -6.111 1.290 1.00 77.62 92 GLY A O 1
ATOM 694 N N . LYS A 1 93 ? 9.268 -6.496 -0.783 1.00 83.94 93 LYS A N 1
ATOM 695 C CA . LYS A 1 93 ? 8.267 -7.563 -0.522 1.00 83.94 93 LYS A CA 1
ATOM 696 C C . LYS A 1 93 ? 7.136 -7.216 0.449 1.00 83.94 93 LYS A C 1
ATOM 698 O O . LYS A 1 93 ? 6.051 -7.786 0.342 1.00 83.94 93 LYS A O 1
ATOM 703 N N . GLU A 1 94 ? 7.360 -6.295 1.371 1.00 89.25 94 GLU A N 1
ATOM 704 C CA . GLU A 1 94 ? 6.435 -5.869 2.406 1.00 89.25 94 GLU A CA 1
ATOM 705 C C . GLU A 1 94 ? 6.453 -4.346 2.548 1.00 89.25 94 GLU A C 1
ATOM 707 O O . GLU A 1 94 ? 7.431 -3.658 2.234 1.00 89.25 94 GLU A O 1
ATOM 712 N N . LEU A 1 95 ? 5.339 -3.816 3.037 1.00 89.12 95 LEU A N 1
ATOM 713 C CA . LEU A 1 95 ? 5.195 -2.417 3.401 1.00 89.12 95 LEU A CA 1
ATOM 714 C C . LEU A 1 95 ? 4.453 -2.289 4.727 1.00 89.12 95 LEU A C 1
ATOM 716 O O . LEU A 1 95 ? 3.650 -3.149 5.095 1.00 89.12 95 LEU A O 1
ATOM 720 N N . LEU A 1 96 ? 4.716 -1.195 5.430 1.00 90.75 96 LEU A N 1
ATOM 721 C CA . LEU A 1 96 ? 3.993 -0.794 6.624 1.00 90.75 96 LEU A CA 1
ATOM 722 C C . LEU A 1 96 ? 2.943 0.245 6.240 1.00 90.75 96 LEU A C 1
ATOM 724 O O . LEU A 1 96 ? 3.266 1.273 5.641 1.00 90.75 96 LEU A O 1
ATOM 728 N N . VAL A 1 97 ? 1.700 0.009 6.642 1.00 92.12 97 VAL A N 1
ATOM 729 C CA . VAL A 1 97 ? 0.645 1.023 6.619 1.00 92.12 97 VAL A CA 1
ATOM 730 C C . VAL A 1 97 ? 0.402 1.487 8.044 1.00 92.12 97 VAL A C 1
ATOM 732 O O . VAL A 1 97 ? 0.197 0.662 8.929 1.00 92.12 97 VAL A O 1
ATOM 735 N N . ARG A 1 98 ? 0.401 2.800 8.267 1.00 93.69 98 ARG A N 1
ATOM 736 C CA . ARG A 1 98 ? -0.054 3.445 9.506 1.00 93.69 98 ARG A CA 1
ATOM 737 C C . ARG A 1 98 ? -1.241 4.343 9.196 1.00 93.69 98 ARG A C 1
ATOM 739 O O . ARG A 1 98 ? -1.280 4.935 8.122 1.00 93.69 98 ARG A O 1
ATOM 746 N N . TRP A 1 99 ? -2.210 4.413 10.099 1.00 94.50 99 TRP A N 1
ATOM 747 C CA . TRP A 1 99 ? -3.380 5.277 9.957 1.00 94.50 99 TRP A CA 1
ATOM 748 C C . TRP A 1 99 ? -4.007 5.573 11.315 1.00 94.50 99 TRP A C 1
ATOM 750 O O . TRP A 1 99 ? -3.780 4.851 12.281 1.00 94.50 99 TRP A O 1
ATOM 760 N N . VAL A 1 100 ? -4.857 6.592 11.356 1.00 92.50 100 VAL A N 1
ATOM 761 C CA . VAL A 1 100 ? -5.778 6.850 12.463 1.00 92.50 10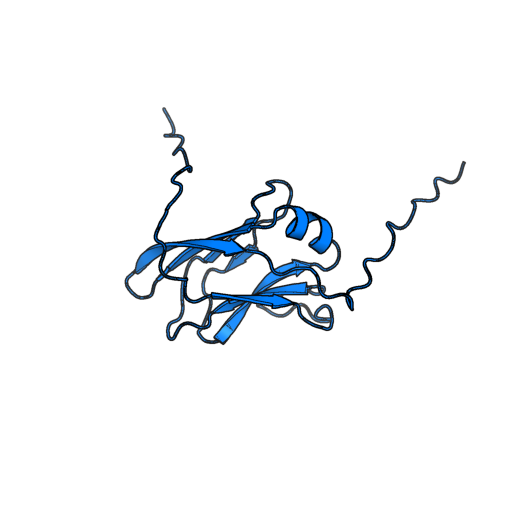0 VAL A CA 1
ATOM 762 C C . VAL A 1 100 ? -7.155 6.312 12.079 1.00 92.50 100 VAL A C 1
ATOM 764 O O . VAL A 1 100 ? -7.709 6.658 11.023 1.00 92.50 100 VAL A O 1
ATOM 767 N N . ASP A 1 101 ? -7.693 5.403 12.890 1.00 91.00 101 ASP A N 1
ATOM 768 C CA . ASP A 1 101 ? -9.000 4.805 12.637 1.00 91.00 101 ASP A CA 1
ATOM 769 C C . ASP A 1 101 ? -10.160 5.758 12.990 1.00 91.00 101 ASP A C 1
ATOM 771 O O . ASP A 1 101 ? -9.987 6.918 13.364 1.00 91.00 101 ASP A O 1
ATOM 775 N N . HIS A 1 102 ? -11.391 5.285 12.803 1.00 88.69 102 HIS A N 1
ATOM 776 C CA . HIS A 1 102 ? -12.582 6.093 13.055 1.00 88.69 102 HIS A CA 1
ATOM 777 C C . HIS A 1 102 ? -12.805 6.462 14.530 1.00 88.69 102 HIS A C 1
ATOM 779 O O . HIS A 1 102 ? -13.542 7.414 14.779 1.00 88.69 102 HIS A O 1
ATOM 785 N N . THR A 1 103 ? -12.197 5.741 15.479 1.00 90.50 103 THR A N 1
ATOM 786 C CA . THR A 1 103 ? -12.260 6.071 16.910 1.00 90.50 103 THR A CA 1
ATOM 787 C C . THR A 1 103 ? -11.142 7.026 17.321 1.00 90.50 103 THR A C 1
ATOM 789 O O . THR A 1 103 ? -11.109 7.457 18.467 1.00 90.50 103 THR A O 1
ATOM 792 N N . GLY A 1 104 ? -10.250 7.390 16.393 1.00 90.00 104 GLY A N 1
ATOM 793 C CA . GLY A 1 104 ? -9.106 8.257 16.659 1.00 90.00 104 GLY A CA 1
ATOM 794 C C . GLY A 1 104 ? -7.865 7.506 17.139 1.00 90.00 104 GLY A C 1
ATOM 795 O O . GLY A 1 104 ? -6.899 8.152 17.531 1.00 90.00 104 GLY A O 1
ATOM 796 N N . GLU A 1 105 ? -7.863 6.170 17.107 1.00 91.38 105 GLU A N 1
ATOM 797 C CA . GLU A 1 105 ? -6.717 5.379 17.557 1.00 91.38 105 GLU A CA 1
ATOM 798 C C . GLU A 1 105 ? -5.695 5.212 16.427 1.00 91.38 105 GLU A C 1
ATOM 800 O O . GLU A 1 105 ? -6.057 4.930 15.278 1.00 91.38 105 GLU A O 1
ATOM 805 N N . GLU A 1 106 ? -4.407 5.358 16.753 1.00 92.44 106 GLU A N 1
ATOM 806 C CA . GLU A 1 106 ? -3.327 5.007 15.836 1.00 92.44 106 GLU A CA 1
ATOM 807 C C . GLU A 1 106 ? -3.262 3.493 15.643 1.00 92.44 106 GLU A C 1
ATOM 809 O O . GLU A 1 106 ? -3.197 2.700 16.582 1.00 92.44 106 GLU A O 1
ATOM 814 N N . ARG A 1 107 ? -3.234 3.086 14.381 1.00 93.25 107 ARG A N 1
ATOM 815 C CA . ARG A 1 107 ? -3.140 1.698 13.959 1.00 93.25 107 ARG A CA 1
ATOM 816 C C . ARG A 1 107 ? -2.005 1.541 12.968 1.00 93.25 107 ARG A C 1
ATOM 818 O O . ARG A 1 107 ? -1.632 2.465 12.243 1.00 93.25 107 ARG A O 1
ATOM 825 N N . SER A 1 108 ? -1.483 0.328 12.907 1.00 92.12 108 SER A N 1
ATOM 826 C CA . SER A 1 108 ? -0.545 -0.079 11.873 1.00 92.12 108 SER A CA 1
ATOM 827 C C . SER A 1 108 ? -0.911 -1.454 11.327 1.00 92.12 108 SER A C 1
ATOM 829 O O . SER A 1 108 ? -1.776 -2.130 11.890 1.00 92.12 108 SER A O 1
ATOM 831 N N . VAL A 1 109 ? -0.325 -1.843 10.195 1.00 91.44 109 VAL A N 1
ATOM 832 C CA . VAL A 1 109 ? -0.336 -3.218 9.687 1.00 91.44 109 VAL A CA 1
ATOM 833 C C . VAL A 1 109 ? 0.792 -3.406 8.676 1.00 91.44 109 VAL A C 1
ATOM 835 O O . VAL A 1 109 ? 1.033 -2.537 7.835 1.00 91.44 109 VAL A O 1
ATOM 838 N N . TRP A 1 110 ? 1.460 -4.554 8.741 1.00 90.56 110 TRP A N 1
ATOM 839 C CA . TRP A 1 110 ? 2.364 -5.008 7.689 1.00 90.56 110 TRP A CA 1
ATOM 840 C C . TRP A 1 110 ? 1.576 -5.702 6.583 1.00 90.56 110 TRP A C 1
ATOM 842 O O . TRP A 1 110 ? 0.736 -6.564 6.846 1.00 90.56 110 TRP A O 1
ATOM 852 N N . MET A 1 111 ? 1.836 -5.328 5.334 1.00 89.94 111 MET A N 1
ATOM 853 C CA . MET A 1 111 ? 1.195 -5.927 4.168 1.00 89.94 111 MET A CA 1
ATOM 854 C C . MET A 1 111 ? 2.242 -6.490 3.224 1.00 89.94 111 MET A C 1
ATOM 856 O O . MET A 1 111 ? 3.198 -5.804 2.863 1.00 89.94 111 MET A O 1
ATOM 860 N N . ARG A 1 112 ? 2.007 -7.718 2.761 1.00 89.50 112 ARG A N 1
ATOM 861 C CA . ARG A 1 112 ? 2.766 -8.299 1.654 1.00 89.50 112 ARG A CA 1
ATOM 862 C C . ARG A 1 112 ? 2.388 -7.610 0.354 1.00 89.50 112 ARG A C 1
ATOM 864 O O . ARG A 1 112 ? 1.206 -7.461 0.038 1.00 89.50 112 ARG A O 1
ATOM 871 N N . ILE A 1 113 ? 3.400 -7.226 -0.407 1.00 86.25 113 ILE A N 1
ATOM 872 C CA . ILE A 1 113 ? 3.238 -6.661 -1.736 1.00 86.25 113 ILE A CA 1
ATOM 873 C C . ILE A 1 113 ? 2.971 -7.828 -2.699 1.00 86.25 113 ILE A C 1
ATOM 875 O O . ILE A 1 113 ? 3.777 -8.761 -2.760 1.00 86.25 113 ILE A O 1
ATOM 879 N N . PRO A 1 114 ? 1.842 -7.834 -3.433 1.00 84.06 114 PRO A N 1
ATOM 880 C CA . PRO A 1 114 ? 1.569 -8.894 -4.394 1.00 84.06 114 PRO A CA 1
ATOM 881 C C . PRO A 1 114 ? 2.644 -8.915 -5.496 1.00 84.06 114 PRO A C 1
ATOM 883 O O . PRO A 1 114 ? 3.139 -7.847 -5.867 1.00 84.06 114 PRO A O 1
ATOM 886 N N . PRO A 1 115 ? 2.994 -10.089 -6.056 1.00 81.56 115 PRO A N 1
ATOM 887 C CA . PRO A 1 115 ? 3.924 -10.170 -7.179 1.00 81.56 115 PRO A CA 1
ATOM 888 C C . PRO A 1 115 ? 3.481 -9.278 -8.337 1.00 81.56 115 PRO A C 1
ATOM 890 O O . PRO A 1 115 ? 2.281 -9.168 -8.609 1.00 81.56 115 PRO A O 1
ATOM 893 N N . LEU A 1 116 ? 4.445 -8.668 -9.030 1.00 78.69 116 LEU A N 1
ATOM 894 C CA . LEU A 1 116 ? 4.149 -7.852 -10.201 1.00 78.69 116 LEU A CA 1
ATOM 895 C C . LEU A 1 116 ? 3.454 -8.723 -11.261 1.00 78.69 116 LEU A C 1
ATOM 897 O O . LEU A 1 116 ? 4.003 -9.757 -11.658 1.00 78.69 116 LEU A O 1
ATOM 901 N N . PRO A 1 117 ? 2.251 -8.351 -11.727 1.00 76.12 117 PRO A N 1
ATOM 902 C CA . PRO A 1 117 ? 1.574 -9.131 -12.743 1.00 76.12 117 PRO A CA 1
ATOM 903 C C . PRO A 1 117 ? 2.389 -9.164 -14.038 1.00 76.12 117 PRO A C 1
ATOM 905 O O . PRO A 1 117 ? 2.888 -8.134 -14.480 1.00 76.12 117 PRO A O 1
ATOM 908 N N . ARG A 1 118 ? 2.455 -10.329 -14.696 1.00 71.19 118 ARG A N 1
ATOM 909 C CA . ARG A 1 118 ? 3.253 -10.559 -15.924 1.00 71.19 118 ARG A CA 1
ATOM 910 C C . A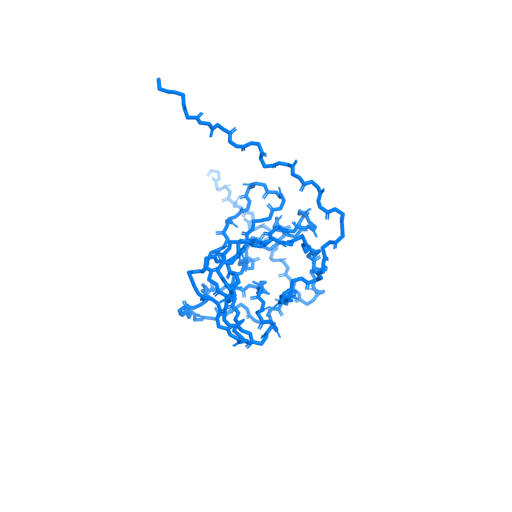RG A 1 118 ? 3.001 -9.564 -17.065 1.00 71.19 118 ARG A C 1
ATOM 912 O O . ARG A 1 118 ? 3.845 -9.411 -17.934 1.00 71.19 118 ARG A O 1
ATOM 919 N N . ARG A 1 119 ? 1.834 -8.918 -17.070 1.00 68.75 119 ARG A N 1
ATOM 920 C CA . ARG A 1 119 ? 1.425 -7.907 -18.057 1.00 68.75 119 ARG A CA 1
ATOM 921 C C . ARG A 1 119 ? 2.132 -6.556 -17.898 1.00 68.75 119 ARG A C 1
ATOM 923 O O . ARG A 1 119 ? 2.113 -5.764 -18.832 1.00 68.75 119 ARG A O 1
ATOM 930 N N . PHE A 1 120 ? 2.753 -6.287 -16.749 1.00 65.06 120 PHE A N 1
ATOM 931 C CA . PHE A 1 120 ? 3.613 -5.119 -16.586 1.00 65.06 120 PHE A CA 1
ATOM 932 C C . PHE A 1 120 ? 4.953 -5.397 -17.257 1.00 65.06 120 PHE A C 1
ATOM 934 O O . PHE A 1 120 ? 5.834 -6.037 -16.683 1.00 65.06 120 PHE A O 1
ATOM 941 N N . VAL A 1 121 ? 5.095 -4.913 -18.489 1.00 58.12 121 VAL A N 1
ATOM 942 C CA . VAL A 1 121 ? 6.389 -4.858 -19.164 1.00 58.12 121 VAL A CA 1
ATOM 943 C C . VAL A 1 121 ? 7.163 -3.717 -18.524 1.00 58.12 121 VAL A C 1
ATOM 945 O O . VAL A 1 121 ? 6.883 -2.547 -18.775 1.00 58.12 121 VAL A O 1
ATOM 948 N N . ILE A 1 122 ? 8.106 -4.059 -17.650 1.00 57.22 122 ILE A N 1
ATOM 949 C CA . ILE A 1 122 ? 9.087 -3.099 -17.152 1.00 57.22 122 ILE A CA 1
ATOM 950 C C . ILE A 1 122 ? 9.886 -2.655 -18.384 1.00 57.22 122 ILE A C 1
ATOM 952 O O . ILE A 1 122 ? 10.503 -3.513 -19.024 1.00 57.22 122 ILE A O 1
ATOM 956 N N . PRO A 1 123 ? 9.870 -1.366 -18.767 1.00 47.31 123 PRO A N 1
ATOM 957 C CA . PRO A 1 123 ? 10.749 -0.894 -19.823 1.00 47.31 123 PRO A CA 1
ATOM 958 C C . PRO A 1 123 ? 12.182 -1.217 -19.406 1.00 47.31 123 PRO A C 1
ATOM 960 O O . PRO A 1 123 ? 12.563 -0.939 -18.267 1.00 47.31 123 PRO A O 1
ATOM 963 N N . ALA A 1 124 ? 12.974 -1.818 -20.299 1.00 48.34 124 ALA A N 1
ATOM 964 C CA . ALA A 1 124 ? 14.406 -1.953 -20.056 1.00 48.34 124 ALA A CA 1
ATOM 965 C C . ALA A 1 124 ? 14.955 -0.570 -19.663 1.00 48.34 124 ALA A C 1
ATOM 967 O O . ALA A 1 124 ? 14.508 0.421 -20.254 1.00 48.34 124 ALA A O 1
ATOM 968 N N . PRO A 1 125 ? 15.866 -0.470 -18.673 1.00 48.09 125 PRO A N 1
ATOM 969 C CA . PRO A 1 125 ? 16.448 0.813 -18.311 1.00 48.09 125 PRO A CA 1
ATOM 970 C C . PRO A 1 125 ? 16.991 1.428 -19.595 1.00 48.09 125 PRO A C 1
ATOM 972 O O . PRO A 1 125 ? 17.860 0.837 -20.237 1.00 48.09 125 PRO A O 1
ATOM 975 N N . SER A 1 126 ? 16.407 2.548 -20.024 1.00 49.66 126 SER A N 1
ATOM 976 C CA . SER A 1 126 ? 16.827 3.246 -21.232 1.00 49.66 126 SER A CA 1
ATOM 977 C C . SER A 1 126 ? 18.293 3.589 -21.038 1.00 49.66 126 SER A C 1
ATOM 979 O O . SER A 1 126 ? 18.627 4.486 -20.263 1.00 49.66 126 SER A O 1
ATOM 981 N N . GLY A 1 127 ? 19.161 2.797 -21.670 1.00 41.00 127 GLY A N 1
ATOM 982 C CA . GLY A 1 127 ? 20.594 2.987 -21.629 1.00 41.00 127 GLY A CA 1
ATOM 983 C C . GLY A 1 127 ? 20.860 4.412 -22.063 1.00 41.00 127 GLY A C 1
ATOM 984 O O . GLY A 1 127 ? 20.563 4.786 -23.197 1.00 41.00 127 GLY A O 1
ATOM 985 N N . VAL A 1 128 ? 21.357 5.228 -21.137 1.00 47.38 128 VAL A N 1
ATOM 986 C CA . VAL A 1 128 ? 21.899 6.535 -21.471 1.00 47.38 128 VAL A CA 1
ATOM 987 C C . VAL A 1 128 ? 23.041 6.254 -22.437 1.00 47.38 128 VAL A C 1
ATOM 989 O O . VAL A 1 128 ? 24.115 5.812 -22.029 1.00 47.38 128 VAL A O 1
ATOM 992 N N . VAL A 1 129 ? 22.791 6.461 -23.729 1.00 47.06 129 VAL A N 1
ATOM 993 C CA . VAL A 1 129 ? 23.841 6.531 -24.737 1.00 47.06 129 VAL A CA 1
ATOM 994 C C . VAL A 1 129 ? 24.669 7.752 -24.361 1.00 47.06 129 VAL A C 1
ATOM 996 O O . VAL A 1 129 ? 24.325 8.884 -24.697 1.00 47.06 129 VAL A O 1
ATOM 999 N N . ARG A 1 130 ? 25.743 7.533 -23.599 1.00 47.62 130 ARG A N 1
ATOM 1000 C CA . ARG A 1 130 ? 26.822 8.508 -23.489 1.00 47.62 130 ARG A CA 1
ATOM 1001 C C . ARG A 1 130 ? 27.425 8.610 -24.884 1.00 47.62 130 ARG A C 1
ATOM 1003 O O . ARG A 1 130 ? 28.137 7.708 -25.315 1.00 47.62 130 ARG A O 1
ATOM 1010 N N . ARG A 1 131 ? 27.060 9.663 -25.619 1.00 43.88 131 ARG A N 1
ATOM 1011 C CA . ARG A 1 131 ? 27.822 10.067 -26.800 1.00 43.88 131 ARG A CA 1
ATOM 1012 C C . ARG A 1 131 ? 29.229 10.438 -26.329 1.00 43.88 131 ARG A C 1
ATOM 1014 O O . ARG A 1 131 ? 29.361 11.141 -25.327 1.00 43.88 131 ARG A O 1
ATOM 1021 N N . ALA A 1 132 ? 30.206 9.852 -27.016 1.00 59.16 132 ALA A N 1
ATOM 1022 C CA . ALA A 1 132 ? 31.630 10.128 -26.890 1.00 59.16 132 ALA A CA 1
ATOM 1023 C C . ALA A 1 132 ? 31.955 11.584 -27.245 1.00 59.16 132 ALA A C 1
ATOM 1025 O O . ALA A 1 132 ? 31.174 12.178 -28.028 1.00 59.16 132 ALA A O 1
#

pLDDT: mean 72.3, std 19.63, range [34.53, 94.5]

Secondary structure (DSSP, 8-state):
------------TT-PPPSEEEEE-SS--SS-BTTB-TTEEEEEEE-SSS-EEEEEEEESSTTSPPEEEEEE-TT-EEEEEETTTHHHHHHT-EEEEEEE-TTS-EEEEEEEPPPPPTT--PPP--------

Foldseek 3Di:
DDDDPDDPDDPDDPDDDAQWDKDFDLAQQCDCDPQHGRQQGIKIFRQDPAKWAFKWKAQQPNPDDIWTDRIHGHGGIHRGDGLQCVVVRCVSQKIKIWIQDPVRDIDIDIDGDDPDPPSSDNPDPPPPPPDD

Sequence (132 aa):
MHHPVIPIVQAITGQRAGPFTLTYLDEPTKRRTRTSTAGTTLVLRNTGRNTVRDVHVRPLLHTAAVATAGRLRKQSGLGVCSGAEVVEFIAGKELLVRWVDHTGEERSVWMRIPPLPRRFVIPAPSGVVRRA

Radius of gyration: 16.71 Å; chains: 1; bounding box: 48×31×52 Å